Protein AF-A0A1V6CP25-F1 (afdb_monomer)

Solvent-accessible surface area (backbone atoms only — not comparable to full-atom values): 5271 Å² total; per-residue (Å²): 136,83,74,69,96,59,48,72,69,55,52,49,51,52,53,52,48,51,52,49,53,54,38,55,57,50,14,43,53,51,21,50,57,51,45,74,73,52,54,56,88,85,43,73,70,78,63,47,36,66,80,65,25,92,80,44,72,80,70,77,71,74,74,68,90,40,72,68,51,55,51,51,50,43,49,65,66,53,60,48,57,68,69,74,75,120

Structure (mmCIF, N/CA/C/O backbone):
data_AF-A0A1V6CP25-F1
#
_entry.id   AF-A0A1V6CP25-F1
#
loop_
_atom_site.group_PDB
_atom_site.id
_atom_site.type_symbol
_atom_site.label_atom_id
_atom_site.label_alt_id
_atom_site.label_comp_id
_atom_site.label_asym_id
_atom_site.label_entity_id
_atom_site.label_seq_id
_atom_site.pdbx_PDB_ins_code
_atom_site.Cartn_x
_atom_site.Cartn_y
_atom_site.Cartn_z
_atom_site.occupancy
_atom_site.B_iso_or_equiv
_atom_site.auth_seq_id
_atom_site.auth_comp_id
_atom_site.auth_asym_id
_atom_site.auth_atom_id
_atom_site.pdbx_PDB_model_num
ATOM 1 N N . MET A 1 1 ? 20.247 3.433 -23.052 1.00 65.56 1 MET A N 1
ATOM 2 C CA . MET A 1 1 ? 19.887 2.132 -22.453 1.00 65.56 1 MET A CA 1
ATOM 3 C C . MET A 1 1 ? 19.344 1.270 -23.572 1.00 65.56 1 MET A C 1
ATOM 5 O O . MET A 1 1 ? 18.333 1.649 -24.143 1.00 65.56 1 MET A O 1
ATOM 9 N N . ASP A 1 2 ? 20.045 0.201 -23.934 1.00 79.75 2 ASP A N 1
ATOM 10 C CA . ASP A 1 2 ? 19.585 -0.759 -24.941 1.00 79.75 2 ASP A CA 1
ATOM 11 C C . ASP A 1 2 ? 18.769 -1.861 -24.235 1.00 79.75 2 ASP A C 1
ATOM 13 O O . ASP A 1 2 ? 19.329 -2.581 -23.400 1.00 79.75 2 ASP A O 1
ATOM 17 N N . PRO A 1 3 ? 17.452 -1.975 -24.492 1.00 78.75 3 PRO A N 1
ATOM 18 C CA . PRO A 1 3 ? 16.607 -2.989 -23.869 1.00 78.75 3 PRO A CA 1
ATOM 19 C C . PRO A 1 3 ? 16.819 -4.411 -24.427 1.00 78.75 3 PRO A C 1
ATOM 21 O O . PRO A 1 3 ? 16.182 -5.347 -23.935 1.00 78.75 3 PRO A O 1
ATOM 24 N N . ARG A 1 4 ? 17.730 -4.610 -25.394 1.00 82.25 4 ARG A N 1
ATOM 25 C CA . ARG A 1 4 ? 18.019 -5.900 -26.048 1.00 82.25 4 ARG A CA 1
ATOM 26 C C . ARG A 1 4 ? 16.719 -6.523 -26.624 1.00 82.25 4 ARG A C 1
ATOM 28 O O . ARG A 1 4 ? 15.964 -5.750 -27.207 1.00 82.25 4 ARG A O 1
ATOM 35 N N . PRO A 1 5 ? 16.394 -7.841 -26.550 1.00 91.12 5 PRO A N 1
ATOM 36 C CA . PRO A 1 5 ? 15.294 -8.407 -27.347 1.00 91.12 5 PRO A CA 1
ATOM 37 C C . PRO A 1 5 ? 13.887 -8.008 -26.865 1.00 91.12 5 PRO A C 1
ATOM 39 O O . PRO A 1 5 ? 12.907 -8.529 -27.389 1.00 91.12 5 PRO A O 1
ATOM 42 N N . LEU A 1 6 ? 13.770 -7.139 -25.854 1.00 90.44 6 LEU A N 1
ATOM 43 C CA . LEU A 1 6 ? 12.487 -6.751 -25.283 1.00 90.44 6 LEU A CA 1
ATOM 44 C C . LEU A 1 6 ? 11.766 -5.732 -26.165 1.00 90.44 6 LEU A C 1
ATOM 46 O O . LEU A 1 6 ? 12.304 -4.696 -26.558 1.00 90.44 6 LEU A O 1
ATOM 50 N N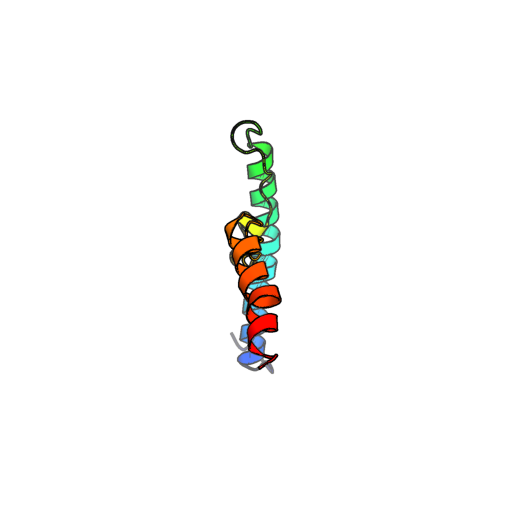 . THR A 1 7 ? 10.495 -6.008 -26.407 1.00 93.19 7 THR A N 1
ATOM 51 C CA . THR A 1 7 ? 9.557 -5.113 -27.076 1.00 93.19 7 THR A CA 1
ATOM 52 C C . THR A 1 7 ? 9.139 -3.959 -26.160 1.00 93.19 7 THR A C 1
ATOM 54 O O . THR A 1 7 ? 9.155 -4.066 -24.932 1.00 93.19 7 THR A O 1
ATOM 57 N N . LEU A 1 8 ? 8.665 -2.855 -26.749 1.00 92.50 8 LEU A N 1
ATOM 58 C CA . LEU A 1 8 ? 8.131 -1.712 -25.992 1.00 92.50 8 LEU A CA 1
ATOM 59 C C . LEU A 1 8 ? 7.012 -2.122 -25.018 1.00 92.50 8 LEU A C 1
ATOM 61 O O . LEU A 1 8 ? 6.939 -1.606 -23.905 1.00 92.50 8 LEU A O 1
ATOM 65 N N . ARG A 1 9 ? 6.162 -3.074 -25.423 1.00 94.31 9 ARG A N 1
ATOM 66 C CA . ARG A 1 9 ? 5.084 -3.604 -24.580 1.00 94.31 9 ARG A CA 1
ATOM 67 C C . ARG A 1 9 ? 5.633 -4.294 -23.333 1.00 94.31 9 ARG A C 1
ATOM 69 O O . ARG A 1 9 ? 5.118 -4.074 -22.243 1.00 94.31 9 ARG A O 1
ATOM 76 N N . GLU A 1 10 ? 6.669 -5.111 -23.487 1.00 95.12 10 GLU A N 1
ATOM 77 C CA . GLU A 1 10 ? 7.292 -5.812 -22.361 1.00 95.12 10 GLU A CA 1
ATOM 78 C C . GLU A 1 10 ? 7.969 -4.829 -21.407 1.00 95.12 10 GLU A C 1
ATOM 80 O O . GLU A 1 10 ? 7.814 -4.947 -20.194 1.00 95.12 10 GLU A O 1
ATOM 85 N N . LEU A 1 11 ? 8.640 -3.804 -21.941 1.00 94.81 11 LEU A N 1
ATOM 86 C CA . LEU A 1 11 ? 9.229 -2.744 -21.123 1.00 94.81 11 LEU A CA 1
ATOM 87 C C . LEU A 1 11 ? 8.175 -1.973 -20.327 1.00 94.81 11 LEU A C 1
ATOM 89 O O . LEU A 1 11 ? 8.398 -1.683 -19.152 1.00 94.81 11 LEU A O 1
ATOM 93 N N . LEU A 1 12 ? 7.024 -1.676 -20.936 1.00 95.19 12 LEU A N 1
ATOM 94 C CA . LEU A 1 12 ? 5.913 -1.030 -20.243 1.00 95.19 12 LEU A CA 1
ATOM 95 C C . LEU A 1 12 ? 5.412 -1.896 -19.082 1.00 95.19 12 LEU A C 1
ATOM 97 O O . LEU A 1 12 ? 5.300 -1.407 -17.961 1.00 95.19 12 LEU A O 1
ATOM 101 N N . TRP A 1 13 ? 5.189 -3.191 -19.314 1.00 95.94 13 TRP A N 1
ATOM 102 C CA . TRP A 1 13 ? 4.759 -4.110 -18.258 1.00 95.94 13 TRP A CA 1
ATOM 103 C C . TRP A 1 13 ? 5.773 -4.227 -17.125 1.00 95.94 13 TRP A C 1
ATOM 105 O O . TRP A 1 13 ? 5.388 -4.225 -15.959 1.00 95.94 13 TRP A O 1
ATOM 115 N N . MET A 1 14 ? 7.066 -4.291 -17.440 1.00 95.88 14 MET A N 1
ATOM 116 C CA . MET A 1 14 ? 8.117 -4.319 -16.423 1.00 95.88 14 MET A CA 1
ATOM 117 C C . MET A 1 14 ? 8.149 -3.024 -15.606 1.00 95.88 14 MET A C 1
ATOM 119 O O . MET A 1 14 ? 8.302 -3.077 -14.385 1.00 95.88 14 MET A O 1
ATOM 123 N N . ALA A 1 15 ? 7.986 -1.869 -16.254 1.00 94.69 15 ALA A N 1
ATOM 124 C CA . ALA A 1 15 ? 7.941 -0.576 -15.579 1.00 94.69 15 ALA A CA 1
ATOM 125 C C . ALA A 1 15 ? 6.721 -0.464 -14.651 1.00 94.69 15 ALA A C 1
ATOM 127 O O . ALA A 1 15 ? 6.867 -0.082 -13.489 1.00 94.69 15 ALA A O 1
ATOM 128 N N . GLU A 1 16 ? 5.538 -0.862 -15.123 1.00 95.31 16 GLU A N 1
ATOM 129 C CA . GLU A 1 16 ? 4.316 -0.901 -14.313 1.00 95.31 16 GLU A CA 1
ATOM 130 C C . GLU A 1 16 ? 4.444 -1.875 -13.138 1.00 95.31 16 GLU A C 1
ATOM 132 O O . GLU A 1 16 ? 4.106 -1.527 -12.006 1.00 95.31 16 GLU A O 1
ATOM 137 N N . ALA A 1 17 ? 4.964 -3.081 -13.379 1.00 95.31 17 ALA A N 1
ATOM 138 C CA . ALA A 1 17 ? 5.168 -4.086 -12.342 1.00 95.31 17 ALA A CA 1
ATOM 139 C C . ALA A 1 17 ? 6.147 -3.597 -11.270 1.00 95.31 17 ALA A C 1
ATOM 141 O O . ALA A 1 17 ? 5.869 -3.731 -10.081 1.00 95.31 17 ALA A O 1
ATOM 142 N N . ARG A 1 18 ? 7.253 -2.961 -11.677 1.00 95.69 18 ARG A N 1
ATOM 143 C CA . ARG A 1 18 ? 8.208 -2.342 -10.751 1.00 95.69 18 ARG A CA 1
ATOM 144 C C . ARG A 1 18 ? 7.551 -1.245 -9.917 1.00 95.69 18 ARG A C 1
ATOM 146 O O . ARG A 1 18 ? 7.808 -1.163 -8.720 1.00 95.69 18 ARG A O 1
ATOM 153 N N . GLY A 1 19 ? 6.719 -0.409 -10.539 1.00 95.75 19 GLY A N 1
ATOM 154 C CA . GLY A 1 19 ? 5.955 0.620 -9.839 1.00 95.75 19 GLY A CA 1
ATOM 155 C C . GLY A 1 19 ? 5.031 0.022 -8.779 1.00 95.75 19 GLY A C 1
ATOM 156 O O . GLY A 1 19 ? 5.056 0.468 -7.634 1.00 95.75 19 GLY A O 1
ATOM 157 N N . ARG A 1 20 ? 4.271 -1.017 -9.140 1.00 95.94 20 ARG A N 1
ATOM 158 C CA . ARG A 1 20 ? 3.370 -1.728 -8.221 1.00 95.94 20 ARG A CA 1
ATOM 159 C C . ARG A 1 20 ? 4.110 -2.392 -7.067 1.00 95.94 20 ARG A C 1
ATOM 161 O O . ARG A 1 20 ? 3.675 -2.250 -5.934 1.00 95.94 20 ARG A O 1
ATOM 168 N N . ASP A 1 21 ? 5.219 -3.081 -7.333 1.00 96.69 21 ASP A N 1
ATOM 169 C CA . ASP A 1 21 ? 6.014 -3.730 -6.282 1.00 96.69 21 ASP A CA 1
ATOM 170 C C . ASP A 1 21 ? 6.563 -2.695 -5.294 1.00 96.69 21 ASP A C 1
ATOM 172 O O . ASP A 1 21 ? 6.320 -2.796 -4.094 1.00 96.69 21 ASP A O 1
ATOM 176 N N . ALA A 1 22 ? 7.197 -1.628 -5.791 1.00 97.00 22 ALA A N 1
ATOM 177 C CA . ALA A 1 22 ? 7.723 -0.566 -4.937 1.00 97.00 22 ALA A CA 1
ATOM 178 C C . ALA A 1 22 ? 6.633 0.039 -4.034 1.00 97.00 22 ALA A C 1
ATOM 180 O O . ALA A 1 22 ? 6.824 0.159 -2.822 1.00 97.00 22 ALA A O 1
ATOM 181 N N . TRP A 1 23 ? 5.469 0.361 -4.603 1.00 97.44 23 TRP A N 1
ATOM 182 C CA . TRP A 1 23 ? 4.354 0.925 -3.843 1.00 97.44 23 TRP A CA 1
ATOM 183 C C . TRP A 1 23 ? 3.672 -0.078 -2.907 1.00 97.44 23 TRP A C 1
ATOM 185 O O . TRP A 1 23 ? 3.193 0.328 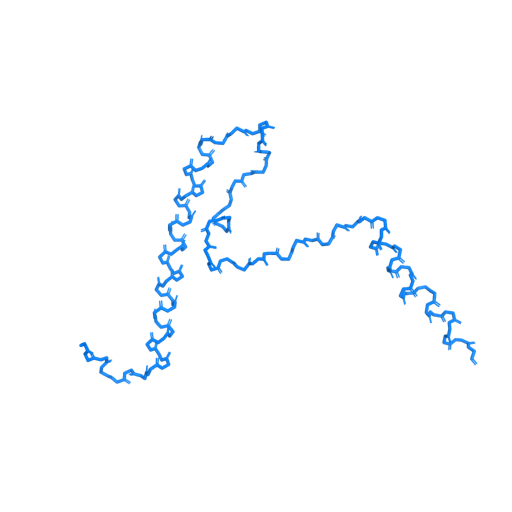-1.845 1.00 97.44 23 TRP A O 1
ATOM 195 N N . ALA A 1 24 ? 3.698 -1.378 -3.207 1.00 95.62 24 ALA A N 1
ATOM 196 C CA . ALA A 1 24 ? 3.229 -2.410 -2.286 1.00 95.62 24 ALA A CA 1
ATOM 197 C C . ALA A 1 24 ? 4.049 -2.405 -0.984 1.00 95.62 24 ALA A C 1
ATOM 199 O O . ALA A 1 24 ? 3.476 -2.387 0.105 1.00 95.62 24 ALA A O 1
ATOM 200 N N . HIS A 1 25 ? 5.381 -2.318 -1.071 1.00 96.75 25 HIS A N 1
ATOM 201 C CA . HIS A 1 25 ? 6.239 -2.227 0.121 1.00 96.75 25 HIS A CA 1
ATOM 202 C C . HIS A 1 25 ? 6.068 -0.890 0.850 1.00 96.75 25 HIS A C 1
ATOM 204 O O . HIS A 1 25 ? 5.894 -0.857 2.071 1.00 96.75 25 HIS A O 1
ATOM 210 N N . THR A 1 26 ? 6.079 0.226 0.112 1.00 98.19 26 THR A N 1
ATOM 211 C CA . THR A 1 26 ? 5.943 1.572 0.693 1.00 98.19 26 THR A CA 1
ATOM 212 C C . THR A 1 26 ? 4.616 1.741 1.427 1.00 98.19 26 THR A C 1
ATOM 214 O O . THR A 1 26 ? 4.590 2.260 2.542 1.00 98.19 26 THR A O 1
ATOM 217 N N . SER A 1 27 ? 3.516 1.263 0.851 1.00 98.00 27 SER A N 1
ATOM 218 C CA . SER A 1 27 ? 2.190 1.396 1.454 1.00 98.00 27 SER A CA 1
ATOM 219 C C . SER A 1 27 ? 2.045 0.615 2.763 1.00 98.00 27 SER A C 1
ATOM 221 O O . SER A 1 27 ? 1.392 1.100 3.690 1.00 98.00 27 SER A O 1
ATOM 223 N N . VAL A 1 28 ? 2.701 -0.546 2.896 1.00 97.88 28 VAL A N 1
ATOM 224 C CA . VAL A 1 28 ? 2.758 -1.304 4.159 1.00 97.88 28 VAL A CA 1
ATOM 225 C C . VAL A 1 28 ? 3.478 -0.505 5.242 1.00 97.88 28 VAL A C 1
ATOM 227 O O . VAL A 1 28 ? 2.972 -0.401 6.361 1.00 97.88 28 VAL A O 1
ATOM 230 N N . LEU A 1 29 ? 4.614 0.113 4.912 1.00 98.38 29 LEU A N 1
ATOM 231 C CA . LEU A 1 29 ? 5.358 0.961 5.847 1.00 98.38 29 LEU A CA 1
ATOM 232 C C . LEU A 1 29 ? 4.539 2.182 6.277 1.00 98.38 29 LEU A C 1
ATOM 234 O O . LEU A 1 29 ? 4.438 2.468 7.471 1.00 98.38 29 LEU A O 1
ATOM 238 N N . CYS A 1 30 ? 3.894 2.867 5.330 1.00 98.31 30 CYS A N 1
ATOM 239 C CA . CYS A 1 30 ? 3.002 3.985 5.632 1.00 98.31 30 CYS A CA 1
ATOM 240 C C . CYS A 1 30 ? 1.852 3.558 6.554 1.00 98.31 30 CYS A C 1
ATOM 242 O O . CYS A 1 30 ? 1.575 4.236 7.544 1.00 98.31 30 CYS A O 1
ATOM 244 N N . ALA A 1 31 ? 1.217 2.415 6.278 1.00 98.12 31 ALA A N 1
ATOM 245 C CA . ALA A 1 31 ? 0.139 1.888 7.107 1.00 98.12 31 ALA A CA 1
ATOM 246 C C . ALA A 1 31 ? 0.609 1.513 8.515 1.00 98.12 31 ALA A C 1
ATOM 248 O O . ALA A 1 31 ? -0.098 1.798 9.482 1.00 98.12 31 ALA A O 1
ATOM 249 N N . LEU A 1 32 ? 1.798 0.922 8.656 1.00 98.19 32 LEU A N 1
ATOM 250 C CA . LEU A 1 32 ? 2.394 0.623 9.956 1.00 98.19 32 LEU A CA 1
ATOM 251 C C . LEU A 1 32 ? 2.593 1.907 10.771 1.00 98.19 32 LEU A C 1
ATOM 253 O O . LEU A 1 32 ? 2.072 2.014 11.880 1.00 98.19 32 LEU A O 1
ATOM 257 N N . ILE A 1 33 ? 3.277 2.900 10.197 1.00 98.44 33 ILE A N 1
ATOM 258 C CA . ILE A 1 33 ? 3.564 4.183 10.857 1.00 98.44 33 ILE A CA 1
ATOM 259 C C . ILE A 1 33 ? 2.262 4.894 11.243 1.00 98.44 33 ILE A C 1
ATOM 261 O O . ILE A 1 33 ? 2.115 5.362 12.374 1.00 98.44 33 ILE A O 1
ATOM 265 N N . ALA A 1 34 ? 1.288 4.944 10.333 1.00 98.06 34 ALA A N 1
ATOM 266 C CA . ALA A 1 34 ? 0.001 5.579 10.588 1.00 98.06 34 ALA A CA 1
ATOM 267 C C . ALA A 1 34 ? -0.787 4.869 11.696 1.00 98.06 34 ALA A C 1
ATOM 269 O O . ALA A 1 34 ? -1.409 5.532 12.522 1.00 98.06 34 ALA A O 1
ATOM 270 N N . ASN A 1 35 ? -0.759 3.534 11.741 1.00 97.62 35 ASN A N 1
ATOM 271 C CA . ASN A 1 35 ? -1.460 2.764 12.767 1.00 97.62 35 ASN A CA 1
ATOM 272 C C . ASN A 1 35 ? -0.805 2.865 14.144 1.00 97.62 35 ASN A C 1
ATOM 274 O O . ASN A 1 35 ? -1.539 2.921 15.129 1.00 97.62 35 ASN A O 1
ATOM 278 N N . VAL A 1 36 ? 0.527 2.935 14.221 1.00 98.12 36 VAL A N 1
ATOM 279 C CA . VAL A 1 36 ? 1.248 3.186 15.483 1.00 98.12 36 VAL A CA 1
ATOM 280 C C . VAL A 1 36 ? 0.818 4.520 16.099 1.00 98.12 36 VAL A C 1
ATOM 282 O O . VAL A 1 36 ? 0.629 4.607 17.307 1.00 98.12 36 VAL A O 1
ATOM 285 N N . ASN A 1 37 ? 0.593 5.540 15.268 1.00 97.44 37 ASN A N 1
ATOM 286 C CA . ASN A 1 37 ? 0.195 6.881 15.705 1.00 97.44 37 ASN A CA 1
ATOM 287 C C . ASN A 1 37 ? -1.332 7.114 15.692 1.00 97.44 37 ASN A C 1
ATOM 289 O O . ASN A 1 37 ? -1.793 8.246 15.855 1.00 97.44 37 ASN A O 1
ATOM 293 N N . ARG A 1 38 ? -2.147 6.075 15.463 1.00 96.88 38 ARG A N 1
ATOM 294 C CA . ARG A 1 38 ? -3.605 6.208 15.318 1.00 96.88 38 ARG A CA 1
ATOM 295 C C . ARG A 1 38 ? -4.287 6.313 16.679 1.00 96.88 38 ARG A C 1
ATOM 297 O O . ARG A 1 38 ? -4.158 5.416 17.502 1.00 96.88 38 ARG A O 1
ATOM 304 N N . ASP A 1 39 ? -5.146 7.320 16.845 1.00 96.94 39 ASP A N 1
ATOM 305 C CA . ASP A 1 39 ? -6.128 7.375 17.938 1.00 96.94 39 ASP A CA 1
ATOM 306 C C . ASP A 1 39 ? -7.396 6.566 17.570 1.00 96.94 39 ASP A C 1
ATOM 308 O O . ASP A 1 39 ? -8.145 6.986 16.674 1.00 96.94 39 ASP A O 1
ATOM 312 N N . PRO A 1 40 ? -7.693 5.437 18.248 1.00 94.06 40 PRO A N 1
ATOM 313 C CA . PRO A 1 40 ? -8.859 4.607 17.942 1.00 94.06 40 PRO A CA 1
ATOM 314 C C . PRO A 1 40 ? -10.203 5.300 18.189 1.00 94.06 40 PRO A C 1
ATOM 316 O O . PRO A 1 40 ? -11.193 4.924 17.563 1.00 94.06 40 PRO A O 1
ATOM 319 N N . LYS A 1 41 ? -10.263 6.315 19.064 1.00 94.94 41 LYS A N 1
ATOM 320 C CA . LYS A 1 41 ? -11.505 7.054 19.347 1.00 94.94 41 LYS A CA 1
ATOM 321 C C . LYS A 1 41 ? -11.882 7.970 18.186 1.00 94.94 41 LYS A C 1
ATOM 323 O O . LYS A 1 41 ? -13.055 8.093 17.852 1.00 94.94 41 LYS A O 1
ATOM 328 N N . ARG A 1 42 ? -10.884 8.592 17.550 1.00 94.12 42 ARG A N 1
ATOM 329 C CA . ARG A 1 42 ? -11.072 9.484 16.391 1.00 94.12 42 ARG A CA 1
ATOM 330 C C . ARG A 1 42 ? -11.128 8.727 15.071 1.00 94.12 42 ARG A C 1
ATOM 332 O O . ARG A 1 42 ? -11.848 9.121 14.157 1.00 94.12 42 ARG A O 1
ATOM 339 N N . ARG A 1 43 ? -10.366 7.639 14.953 1.00 91.25 43 ARG A N 1
ATOM 340 C CA . ARG A 1 43 ? -10.338 6.772 13.774 1.00 91.25 43 ARG A CA 1
ATOM 341 C C . ARG A 1 43 ? -10.536 5.312 14.204 1.00 91.25 43 ARG A C 1
ATOM 343 O O . ARG A 1 43 ? -9.549 4.595 14.382 1.00 91.25 43 ARG A O 1
ATOM 350 N N . PRO A 1 44 ? -11.793 4.837 14.297 1.00 92.69 44 PRO A N 1
ATOM 351 C CA . PRO A 1 44 ? -12.087 3.461 14.706 1.00 92.69 44 PRO A CA 1
ATOM 352 C C . PRO A 1 44 ? -11.494 2.408 13.762 1.00 92.69 44 PRO A C 1
ATOM 354 O O . PRO A 1 44 ? -10.943 1.405 14.215 1.00 92.69 44 PRO A O 1
ATOM 357 N N . ARG A 1 45 ? -11.535 2.662 12.445 1.00 94.00 45 ARG A N 1
ATOM 358 C CA . ARG A 1 45 ? -10.952 1.782 11.421 1.00 94.00 45 ARG A CA 1
ATOM 359 C C . ARG A 1 45 ? -9.430 1.947 11.358 1.00 94.00 45 ARG A C 1
ATOM 361 O O . ARG A 1 45 ? -8.944 3.064 11.200 1.00 94.00 45 ARG A O 1
ATOM 368 N N . ALA A 1 46 ? -8.687 0.843 11.418 1.00 95.69 46 ALA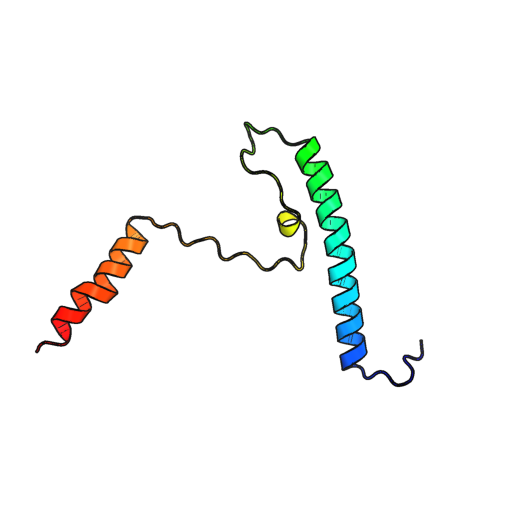 A N 1
ATOM 369 C CA . ALA A 1 46 ? -7.249 0.851 11.149 1.00 95.69 46 ALA A CA 1
ATOM 370 C C . ALA A 1 46 ? -6.954 1.266 9.696 1.00 95.69 46 ALA A C 1
ATOM 372 O O . ALA A 1 46 ? -7.726 0.966 8.776 1.00 95.69 46 ALA A O 1
ATOM 373 N N . PHE A 1 47 ? -5.827 1.943 9.491 1.00 96.38 47 PHE A N 1
ATOM 374 C CA . PHE A 1 47 ? -5.325 2.219 8.153 1.00 96.38 47 PHE A CA 1
ATOM 375 C C . PHE A 1 47 ? -4.849 0.915 7.509 1.00 96.38 47 PHE A C 1
ATOM 377 O O . PHE A 1 47 ? -4.209 0.085 8.153 1.00 96.38 47 PHE A O 1
ATOM 384 N N . ARG A 1 48 ? -5.178 0.721 6.238 1.00 95.69 48 ARG A N 1
ATOM 385 C CA . ARG A 1 48 ? -4.748 -0.418 5.423 1.00 95.69 48 ARG A CA 1
ATOM 386 C C . ARG A 1 48 ? -3.691 0.062 4.427 1.00 95.69 48 ARG A C 1
ATOM 388 O O . ARG A 1 48 ? -3.746 1.229 4.046 1.00 95.69 48 ARG A O 1
ATOM 395 N N . PRO A 1 49 ? -2.795 -0.808 3.931 1.00 96.69 49 PRO A N 1
ATOM 396 C CA . PRO A 1 49 ? -1.869 -0.439 2.855 1.00 96.69 49 PRO A CA 1
ATOM 397 C C . PRO A 1 49 ? -2.591 0.175 1.643 1.00 96.69 49 PRO A C 1
ATOM 399 O O . PRO A 1 49 ? -2.193 1.220 1.144 1.00 96.69 49 PRO A O 1
ATOM 402 N N . ALA A 1 50 ? -3.752 -0.376 1.274 1.00 94.88 50 ALA A N 1
ATOM 403 C CA . ALA A 1 50 ? -4.599 0.145 0.199 1.00 94.88 50 ALA A CA 1
ATOM 404 C C . ALA A 1 50 ? -5.120 1.584 0.410 1.00 94.88 50 ALA A C 1
ATOM 406 O O . ALA A 1 50 ? -5.597 2.190 -0.540 1.00 94.88 50 ALA A O 1
ATOM 407 N N . ASP A 1 51 ? -5.062 2.140 1.628 1.00 94.12 51 ASP A N 1
ATOM 408 C CA . ASP A 1 51 ? -5.396 3.552 1.860 1.00 94.12 51 ASP A CA 1
ATOM 409 C C . ASP A 1 51 ? -4.250 4.502 1.412 1.00 94.12 51 ASP A C 1
ATOM 411 O O . ASP A 1 51 ? -4.461 5.712 1.358 1.00 94.12 51 ASP A O 1
ATOM 415 N N . PHE A 1 52 ? -3.054 3.974 1.103 1.00 95.56 52 PHE A N 1
ATOM 416 C CA . PHE A 1 52 ? -1.861 4.729 0.680 1.00 95.56 52 PHE A CA 1
ATOM 417 C C . PHE A 1 52 ? -1.305 4.320 -0.695 1.00 95.56 52 PHE A C 1
ATOM 419 O O . PHE A 1 52 ? -0.511 5.065 -1.264 1.00 95.56 52 PHE 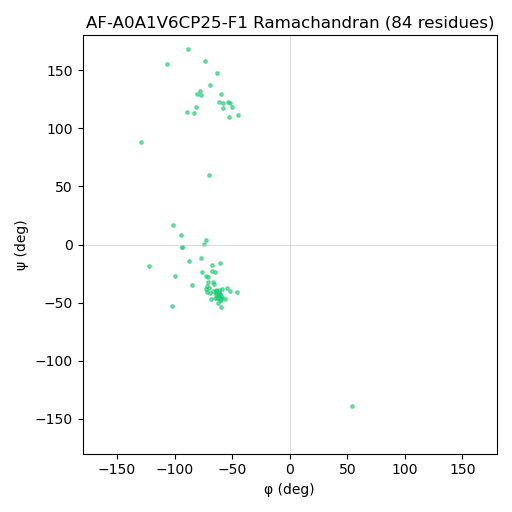A O 1
ATOM 426 N N . ASP A 1 53 ? -1.661 3.141 -1.211 1.00 95.69 53 ASP A N 1
ATOM 427 C CA . ASP A 1 53 ? -1.154 2.619 -2.487 1.00 95.69 53 ASP A CA 1
ATOM 428 C C . ASP A 1 53 ? -1.919 3.216 -3.691 1.00 95.69 53 ASP A C 1
ATOM 430 O O . ASP A 1 53 ? -3.122 2.975 -3.815 1.00 95.69 53 ASP A O 1
ATOM 434 N N . PRO A 1 54 ? -1.259 3.946 -4.615 1.00 93.50 54 PRO A N 1
ATOM 435 C CA . PRO A 1 54 ? -1.907 4.511 -5.801 1.00 93.50 54 PRO A CA 1
ATOM 436 C C . PRO A 1 54 ? -2.380 3.455 -6.812 1.00 93.50 54 PRO A C 1
ATOM 438 O O . PRO A 1 54 ? -3.200 3.766 -7.674 1.00 93.50 54 PRO A O 1
ATOM 441 N N . TYR A 1 55 ? -1.882 2.218 -6.732 1.00 92.88 55 TYR A N 1
ATOM 442 C CA . TYR A 1 55 ? -2.329 1.102 -7.568 1.00 92.88 55 TYR A CA 1
ATOM 443 C C . TYR A 1 55 ? -3.427 0.267 -6.908 1.00 92.88 55 TYR A C 1
ATOM 445 O O . TYR A 1 55 ? -3.927 -0.680 -7.529 1.00 92.88 55 TYR A O 1
ATOM 453 N N . ALA A 1 56 ? -3.820 0.595 -5.672 1.00 91.25 56 ALA A N 1
ATOM 454 C CA . ALA A 1 56 ? -4.945 -0.060 -5.038 1.00 91.25 56 ALA A CA 1
ATOM 455 C C . ALA A 1 56 ? -6.201 0.210 -5.865 1.00 91.25 56 ALA A C 1
ATOM 457 O O . ALA A 1 56 ? -6.597 1.352 -6.095 1.00 91.25 56 ALA A O 1
ATOM 458 N N . LYS A 1 57 ? -6.854 -0.865 -6.311 1.00 81.81 57 LYS A N 1
ATOM 459 C CA . LYS A 1 57 ? -8.196 -0.746 -6.875 1.00 81.81 57 LYS A CA 1
ATOM 460 C C . LYS A 1 57 ? -9.084 -0.168 -5.783 1.00 81.81 57 LYS A C 1
ATOM 462 O O . LYS A 1 57 ? -9.085 -0.700 -4.669 1.00 81.81 57 LYS A O 1
ATOM 467 N N . GLU A 1 58 ? -9.832 0.891 -6.093 1.00 68.25 58 GLU A N 1
ATOM 468 C CA . GLU A 1 58 ? -10.914 1.321 -5.215 1.00 68.25 58 GLU A CA 1
ATOM 469 C C . GLU A 1 58 ? -11.787 0.093 -4.970 1.00 68.25 58 GLU A C 1
ATOM 471 O O . GLU A 1 58 ? -12.423 -0.433 -5.884 1.00 68.25 58 GLU A O 1
ATOM 476 N N . HIS A 1 59 ? -11.755 -0.430 -3.744 1.00 61.03 59 HIS A N 1
ATOM 477 C CA . HIS A 1 59 ? -12.750 -1.405 -3.347 1.00 61.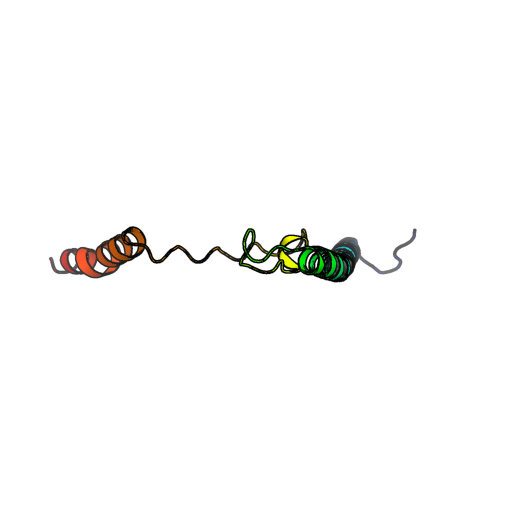03 59 HIS A CA 1
ATOM 478 C C . HIS A 1 59 ? -14.085 -0.700 -3.536 1.00 61.03 59 HIS A C 1
ATOM 480 O O . HIS A 1 59 ? -14.303 0.331 -2.889 1.00 61.03 59 HIS A O 1
ATOM 486 N N . GLU A 1 60 ? -14.933 -1.223 -4.429 1.00 58.16 60 GLU A N 1
ATOM 487 C CA . GLU A 1 60 ? -16.319 -0.785 -4.541 1.00 58.16 60 GLU A CA 1
ATOM 488 C C . GLU A 1 60 ? -16.851 -0.695 -3.119 1.00 58.16 60 GLU A C 1
ATOM 490 O O . GLU A 1 60 ? -16.910 -1.693 -2.391 1.00 58.16 60 GLU A O 1
ATOM 495 N N . LYS A 1 61 ? -17.113 0.536 -2.667 1.00 64.25 61 LYS A N 1
ATOM 496 C CA . LYS A 1 61 ? -17.694 0.732 -1.348 1.00 64.25 61 LYS A CA 1
ATOM 497 C C . LYS A 1 61 ? -18.992 -0.063 -1.400 1.00 64.25 61 LYS A C 1
ATOM 499 O O . LYS A 1 61 ? -19.781 0.213 -2.307 1.00 64.25 61 LYS A O 1
ATOM 504 N N . PRO A 1 62 ? -19.205 -1.049 -0.508 1.00 63.91 62 PRO A N 1
ATOM 505 C CA . PRO A 1 62 ? -20.442 -1.802 -0.529 1.00 63.91 62 PRO A CA 1
ATOM 506 C C . PRO A 1 62 ? -21.571 -0.782 -0.513 1.00 63.91 62 PRO A C 1
ATOM 508 O O . PRO A 1 62 ? -21.586 0.096 0.357 1.00 63.91 62 PRO A O 1
ATOM 511 N N . ILE A 1 63 ? -22.432 -0.837 -1.537 1.00 66.31 63 ILE A N 1
ATOM 512 C CA . ILE A 1 63 ? -23.599 0.037 -1.628 1.00 66.31 63 ILE A CA 1
ATOM 513 C C . ILE A 1 63 ? -24.282 -0.107 -0.273 1.00 66.31 63 ILE A C 1
ATOM 515 O O . ILE A 1 63 ? -24.615 -1.239 0.096 1.00 66.31 63 ILE A O 1
ATOM 519 N N . PRO A 1 64 ? -24.415 0.976 0.515 1.00 68.25 64 PRO A N 1
ATOM 520 C CA . PRO A 1 64 ? -25.021 0.863 1.822 1.00 68.25 64 PRO A CA 1
ATOM 521 C C . PRO A 1 64 ? -26.375 0.197 1.617 1.00 68.25 64 PRO A C 1
ATOM 523 O O . PRO A 1 64 ? -27.182 0.699 0.829 1.00 68.25 64 PRO A O 1
ATOM 526 N N . ALA A 1 65 ? -26.604 -0.936 2.283 1.00 69.38 65 ALA A N 1
ATOM 527 C CA . ALA A 1 65 ? -27.892 -1.620 2.310 1.00 69.38 65 ALA A CA 1
ATOM 528 C C . ALA A 1 65 ? -28.882 -0.774 3.128 1.00 69.38 65 ALA A C 1
ATOM 530 O O . ALA A 1 65 ? -29.348 -1.144 4.200 1.00 69.38 65 ALA A O 1
ATOM 531 N N . GLY A 1 66 ? -29.110 0.449 2.665 1.00 77.94 66 GLY A N 1
ATOM 532 C CA . GLY A 1 66 ? -30.060 1.392 3.202 1.00 77.94 66 GLY A CA 1
ATOM 533 C C . GLY A 1 66 ? -31.414 1.176 2.552 1.00 77.94 66 GLY A C 1
ATOM 534 O O . GLY A 1 66 ? -31.547 0.499 1.531 1.00 77.94 66 GLY A O 1
ATOM 535 N N . LYS A 1 67 ? -32.429 1.819 3.125 1.00 77.88 67 LYS A N 1
ATOM 536 C CA . LYS A 1 67 ? -33.823 1.726 2.681 1.00 77.88 67 LYS A CA 1
ATOM 537 C C . LYS A 1 67 ? -33.984 1.864 1.161 1.00 77.88 67 LYS A C 1
ATOM 539 O O . LYS A 1 67 ? -34.696 1.078 0.554 1.00 77.88 67 LYS A O 1
ATOM 544 N N . ARG A 1 68 ? -33.234 2.781 0.541 1.00 78.75 68 ARG A N 1
ATOM 545 C CA . ARG A 1 68 ? -33.268 3.036 -0.906 1.00 78.75 68 ARG A CA 1
ATOM 546 C C . ARG A 1 68 ? -32.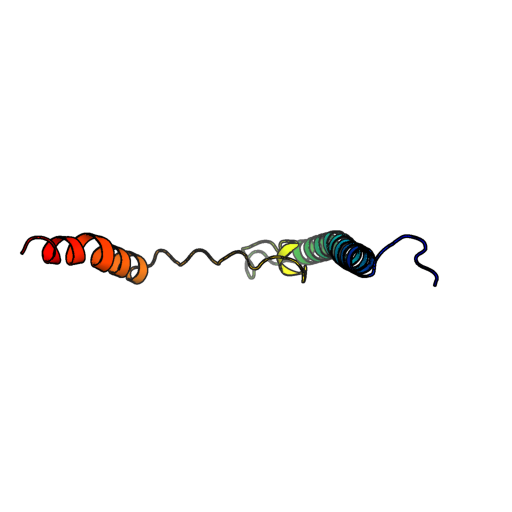752 1.871 -1.762 1.00 78.75 68 ARG A C 1
ATOM 548 O O . ARG A 1 68 ? -33.263 1.661 -2.854 1.00 78.75 68 ARG A O 1
ATOM 555 N N . ALA A 1 69 ? -31.781 1.098 -1.268 1.00 81.06 69 ALA A N 1
ATOM 556 C CA . ALA A 1 69 ? -31.303 -0.107 -1.948 1.00 81.06 69 ALA A CA 1
ATOM 557 C C . ALA A 1 69 ? -32.373 -1.212 -1.927 1.00 81.06 69 ALA A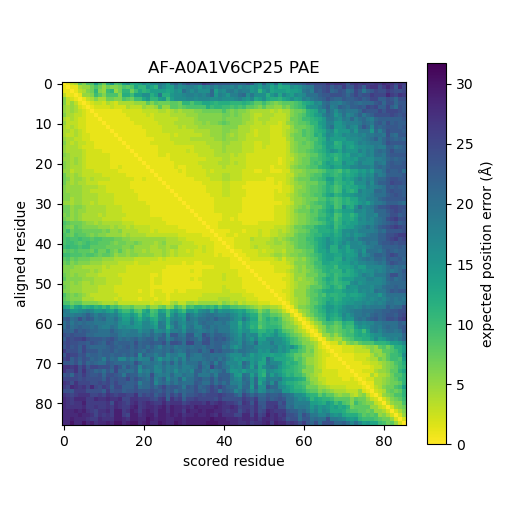 C 1
ATOM 559 O O . ALA A 1 69 ? -32.630 -1.849 -2.946 1.00 81.06 69 ALA A O 1
ATOM 560 N N . PHE A 1 70 ? -33.057 -1.378 -0.791 1.00 85.44 70 PHE A N 1
ATOM 561 C CA . PHE A 1 70 ? -34.169 -2.322 -0.662 1.00 85.44 70 PHE A CA 1
ATOM 562 C C . PHE A 1 70 ? -35.418 -1.884 -1.443 1.00 85.44 70 PHE A C 1
ATOM 564 O O . PHE A 1 70 ? -36.078 -2.723 -2.050 1.00 85.44 70 PHE A O 1
ATOM 571 N N . GLU A 1 71 ? -35.724 -0.584 -1.488 1.00 85.25 71 GLU A N 1
ATOM 572 C CA . GLU A 1 71 ? -36.801 -0.024 -2.320 1.00 85.25 71 GLU A CA 1
ATOM 573 C C . GLU A 1 71 ? -36.548 -0.284 -3.810 1.00 85.25 71 GLU A C 1
ATOM 575 O O . GLU A 1 71 ? -37.452 -0.739 -4.510 1.00 85.25 71 GLU A O 1
ATOM 580 N N . LEU A 1 72 ? -35.314 -0.081 -4.284 1.00 83.88 72 LEU A N 1
ATOM 581 C CA . LEU A 1 72 ? -34.938 -0.358 -5.671 1.00 83.88 72 LEU A CA 1
ATOM 582 C C . LEU A 1 72 ? -35.058 -1.853 -6.001 1.00 83.88 72 LEU A C 1
ATOM 584 O O . LEU A 1 72 ? -35.586 -2.224 -7.046 1.00 83.88 72 LEU A O 1
ATOM 588 N N . MET A 1 73 ? -34.618 -2.720 -5.086 1.00 81.88 73 MET A N 1
ATOM 589 C CA . MET A 1 73 ? -34.746 -4.167 -5.245 1.00 81.88 73 MET A CA 1
ATOM 590 C C . MET A 1 73 ? -36.223 -4.593 -5.295 1.00 81.88 73 MET A C 1
ATOM 592 O O . MET A 1 73 ? -36.602 -5.385 -6.154 1.00 81.88 73 MET A O 1
ATOM 596 N N . LYS A 1 74 ? -37.092 -4.01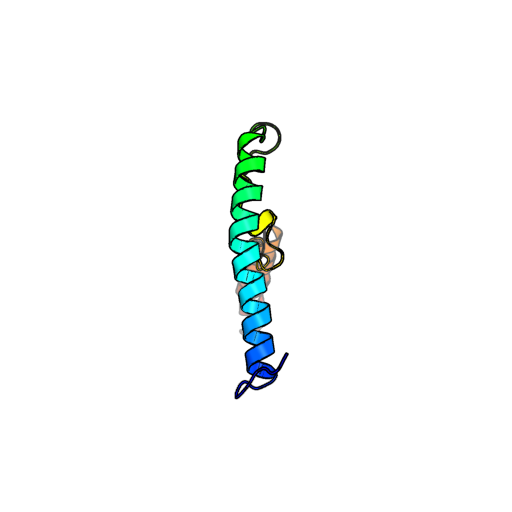1 -4.458 1.00 85.69 74 LYS A N 1
ATOM 597 C CA . LYS A 1 74 ? -38.541 -4.257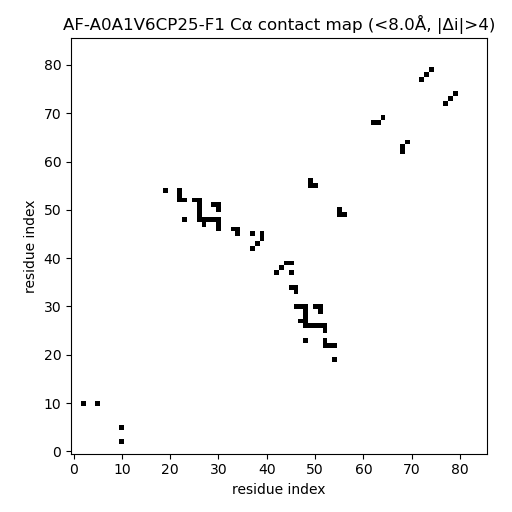 -4.524 1.00 85.69 74 LYS A CA 1
ATOM 598 C C . LYS A 1 74 ? -39.133 -3.815 -5.868 1.00 85.69 74 LYS A C 1
ATOM 600 O O . LYS A 1 74 ? -39.865 -4.587 -6.479 1.00 85.69 74 LYS A O 1
ATOM 605 N N . GLN A 1 75 ? -38.777 -2.629 -6.358 1.00 83.12 75 GLN A N 1
ATOM 606 C CA . GLN A 1 75 ? -39.266 -2.125 -7.648 1.00 83.12 75 GLN A CA 1
ATOM 607 C C . GLN A 1 75 ? -38.859 -3.023 -8.822 1.00 83.12 75 GLN A C 1
ATOM 609 O O . GLN A 1 75 ? -39.675 -3.334 -9.688 1.00 83.12 75 GLN A O 1
ATOM 614 N N . VAL A 1 76 ? -37.602 -3.472 -8.851 1.00 84.50 76 VAL A N 1
ATOM 615 C CA . VAL A 1 76 ? -37.087 -4.295 -9.955 1.00 84.50 76 VAL A CA 1
ATOM 616 C C . VAL A 1 76 ? -37.665 -5.709 -9.931 1.00 84.50 76 VAL A C 1
ATOM 618 O O . VAL A 1 76 ? -37.987 -6.247 -10.990 1.00 84.50 76 VAL A O 1
ATOM 621 N N . PHE A 1 77 ? -37.796 -6.319 -8.750 1.00 80.50 77 PHE A N 1
ATOM 622 C CA . PHE A 1 77 ? -38.132 -7.741 -8.637 1.00 80.50 77 PHE A CA 1
ATOM 623 C C . PHE A 1 77 ? -39.606 -8.030 -8.342 1.00 80.50 77 PHE A C 1
ATOM 625 O O . PHE A 1 77 ? -40.080 -9.093 -8.729 1.00 80.50 77 PHE A O 1
ATOM 632 N N . VAL A 1 78 ? -40.338 -7.122 -7.694 1.00 78.50 78 VAL A N 1
ATOM 633 C CA . VAL A 1 78 ? -41.744 -7.338 -7.307 1.00 78.50 78 VAL A CA 1
ATOM 634 C C . VAL A 1 78 ? -42.681 -6.600 -8.258 1.00 78.50 78 VAL A C 1
ATOM 636 O O . VAL A 1 78 ? -43.547 -7.218 -8.876 1.00 78.50 78 VAL A O 1
ATOM 639 N N . ASP A 1 79 ? -42.464 -5.300 -8.460 1.00 72.25 79 ASP A N 1
ATOM 640 C CA . ASP A 1 79 ? -43.388 -4.475 -9.254 1.00 72.25 79 ASP A CA 1
ATOM 641 C C . ASP A 1 79 ? -43.291 -4.780 -10.764 1.00 72.25 79 ASP A C 1
ATOM 643 O O . ASP A 1 79 ? -44.272 -4.667 -11.500 1.00 72.25 79 ASP A O 1
ATOM 647 N N . ASN A 1 80 ? -42.129 -5.245 -11.239 1.00 63.19 80 ASN A N 1
ATOM 648 C CA . ASN A 1 80 ? -41.938 -5.664 -12.632 1.00 63.19 80 ASN A CA 1
ATOM 649 C C . ASN A 1 80 ? -42.564 -7.039 -12.952 1.00 63.19 80 ASN A C 1
ATOM 651 O O . ASN A 1 80 ? -42.903 -7.305 -14.105 1.00 63.19 80 ASN A O 1
ATOM 655 N N . GLN A 1 81 ? -42.761 -7.914 -11.956 1.00 60.56 81 GLN A N 1
ATOM 656 C CA . GLN A 1 81 ? -43.439 -9.200 -12.173 1.00 60.56 81 GLN A CA 1
ATOM 657 C C . GLN A 1 81 ? -44.940 -9.022 -12.433 1.00 60.56 81 GLN A C 1
ATOM 659 O O . GLN A 1 81 ? -45.498 -9.740 -13.258 1.00 60.56 81 GLN A O 1
ATOM 664 N N . GLY A 1 82 ? -45.570 -8.007 -11.832 1.00 57.75 82 GLY A N 1
ATOM 665 C CA . GLY A 1 82 ? -46.973 -7.669 -12.096 1.00 57.75 82 GLY A CA 1
ATOM 666 C C . GLY A 1 82 ? -47.239 -7.134 -13.509 1.00 57.75 82 GLY A C 1
ATOM 667 O O . GLY A 1 82 ? -48.352 -7.255 -14.006 1.00 57.75 82 GLY A O 1
ATOM 668 N N . ARG A 1 83 ? -46.221 -6.585 -14.190 1.00 57.97 83 ARG A N 1
ATOM 669 C CA . ARG A 1 83 ? -46.338 -6.017 -15.549 1.00 57.97 83 ARG A CA 1
ATOM 670 C C . ARG A 1 83 ? -46.145 -7.017 -16.688 1.00 57.97 83 ARG A C 1
ATOM 672 O O . ARG A 1 83 ? -46.453 -6.684 -17.823 1.00 57.97 83 ARG A O 1
ATOM 679 N N . ARG A 1 84 ? -45.619 -8.214 -16.410 1.00 56.22 84 ARG A N 1
ATOM 680 C CA . ARG A 1 84 ? -45.453 -9.287 -17.410 1.00 56.22 84 ARG A CA 1
ATOM 681 C C . ARG A 1 84 ? -46.631 -10.271 -17.451 1.00 56.22 84 ARG A C 1
ATOM 683 O O . ARG A 1 84 ? -46.599 -11.192 -18.257 1.00 56.22 84 ARG A O 1
ATOM 690 N N . ALA A 1 85 ? -47.633 -10.094 -16.587 1.00 55.72 85 ALA A N 1
ATOM 691 C CA . ALA A 1 85 ? -48.790 -10.983 -16.451 1.00 55.72 85 ALA A CA 1
ATOM 692 C C . ALA A 1 85 ? -50.079 -10.470 -17.139 1.00 55.72 85 ALA A C 1
ATOM 694 O O . ALA A 1 85 ? -51.163 -10.966 -16.844 1.00 55.72 85 ALA A O 1
ATOM 695 N N . THR A 1 86 ? -49.968 -9.502 -18.051 1.00 44.16 86 THR A N 1
ATOM 696 C CA . THR A 1 86 ? -51.051 -8.995 -18.919 1.00 44.16 86 THR A CA 1
ATOM 697 C C . THR A 1 86 ? -50.595 -9.023 -20.363 1.00 44.16 86 THR A C 1
ATOM 699 O O . THR A 1 86 ? -51.400 -9.418 -21.227 1.00 44.16 86 THR A O 1
#

Foldseek 3Di:
DDPPPDDPVRVVVVVVVVLQVVLLVVLVVVQVVCQVVDDCVVPVDRDDSLVRRPPRDPPPPPPPPDPVVVVVVCCVPPVVVVVVPD

Radius of gyration: 23.23 Å; Cα contacts (8 Å, |Δi|>4): 41; chains: 1; bounding box: 71×20×47 Å

Secondary structure (DSSP, 8-state):
---TT--HHHHHHHHHHHHHHHHHHHHHHHHHHHHHT--TTT--SPP-GGGT-TT-----PPPP--HHHHHHHHIIIIIHHHTS--

Sequence (86 aa):
MDPRPLTLRELLWMAEARGRDAWAHTSVLCALIANVNRDPKRRPRAFRPADFDPYAKEHEKPIPAGKRAFELMKQVFVDNQGRRAT

Mean predicted aligned error: 10.93 Å

pLDDT: mean 86.15, std 13.63, range [44.16, 98.44]